Protein AF-A0A930T4P5-F1 (afdb_monomer_lite)

Sequence (93 aa):
MARRFYVIQFGSYWSLPKQQYLKLLQHGAVDSISHVDLKLYQAREVKKPPVQAKPIDLTDFEIEHYQMELEHFLKTGEQTGLDVAGYVSVFFE

Secondary structure (DSSP, 8-state):
---EEEEEETTEEEEEEHHHHHHHHHHHTTS--SS--GGGGT-EEESS--TT---EE-TT--HHHHHHHHHHHHHHSS----BSTT-SSSS--

Radius of gyration: 12.51 Å; chains: 1; bounding box: 33×29×26 Å

pLDDT: mean 82.19, std 15.03, range [34.0, 94.62]

Foldseek 3Di:
DFDWAWADDPNWIKIATLVLLLVQLVVQLVDFCCDDPCVVSVIDTDPDDPPPHLYEYCNPDHNVNSVVQNVVCVVPVHGPSHYVVPPPDDPDD

Structure (mmCIF, N/CA/C/O backbone):
data_AF-A0A930T4P5-F1
#
_entry.id   AF-A0A930T4P5-F1
#
loop_
_atom_site.group_PDB
_atom_site.id
_atom_site.type_symbol
_atom_site.label_atom_id
_atom_site.label_alt_id
_atom_site.label_comp_id
_atom_site.label_asym_id
_atom_site.label_entity_id
_atom_site.label_seq_id
_atom_site.pdbx_PDB_ins_code
_atom_site.Cartn_x
_atom_site.Cartn_y
_atom_site.Cartn_z
_atom_site.occupancy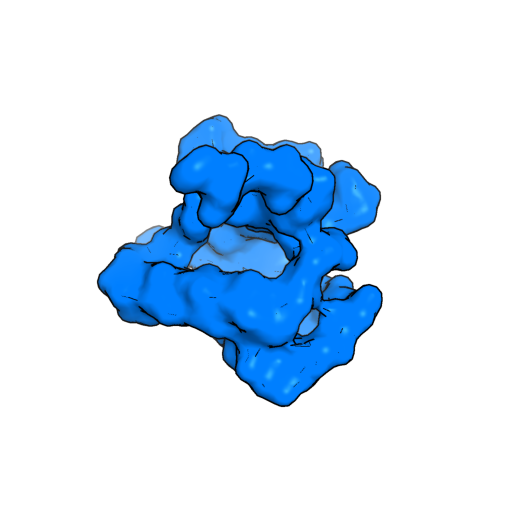
_atom_site.B_iso_or_equiv
_atom_site.auth_seq_id
_atom_site.auth_comp_id
_atom_site.auth_asym_id
_atom_site.auth_atom_id
_atom_site.pdbx_PDB_model_num
ATOM 1 N N . MET A 1 1 ? -9.888 14.856 8.183 1.00 48.88 1 MET A N 1
ATOM 2 C CA . MET A 1 1 ? -9.146 14.934 6.900 1.00 48.88 1 MET A CA 1
ATOM 3 C C . MET A 1 1 ? -9.233 13.593 6.189 1.00 48.88 1 MET A C 1
ATOM 5 O O . MET A 1 1 ? -9.141 12.570 6.856 1.00 48.88 1 MET A O 1
ATOM 9 N N . ALA A 1 2 ? -9.430 13.571 4.868 1.00 62.16 2 ALA A N 1
ATOM 10 C CA . ALA A 1 2 ? -9.383 12.323 4.107 1.00 62.16 2 ALA A CA 1
ATOM 11 C C . ALA A 1 2 ? -7.939 11.795 4.110 1.00 62.16 2 ALA A C 1
ATOM 13 O O . ALA A 1 2 ? -7.075 12.382 3.462 1.00 62.16 2 ALA A O 1
ATOM 14 N N . ARG A 1 3 ? -7.669 10.731 4.875 1.00 76.50 3 ARG A N 1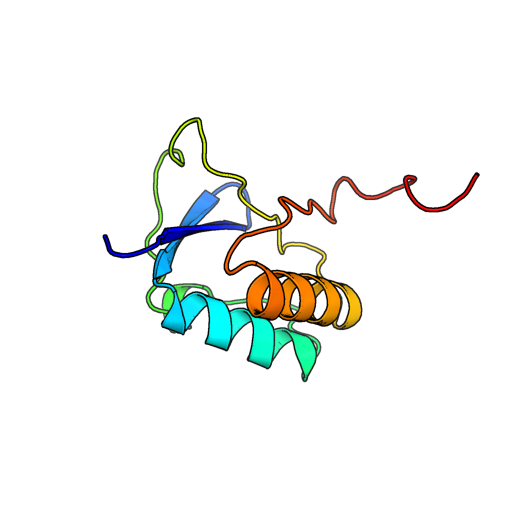
ATOM 15 C CA . ARG A 1 3 ? -6.342 10.103 4.936 1.00 76.50 3 ARG A CA 1
ATOM 16 C C . ARG A 1 3 ? -6.019 9.510 3.561 1.00 76.50 3 ARG A C 1
ATOM 18 O O . ARG A 1 3 ? -6.796 8.701 3.044 1.00 76.50 3 ARG A O 1
ATOM 25 N N . ARG A 1 4 ? -4.931 9.989 2.956 1.00 89.06 4 ARG A N 1
ATOM 26 C CA . ARG A 1 4 ? -4.420 9.543 1.658 1.00 89.06 4 ARG A CA 1
ATOM 27 C C . ARG A 1 4 ? -3.230 8.623 1.886 1.00 89.06 4 ARG A C 1
ATOM 29 O O . ARG A 1 4 ? -2.378 8.934 2.711 1.00 89.06 4 ARG A O 1
ATOM 36 N N . PHE A 1 5 ? -3.220 7.522 1.153 1.00 91.88 5 PHE A N 1
ATOM 37 C CA . PHE A 1 5 ? -2.182 6.498 1.159 1.00 91.88 5 PHE A CA 1
ATOM 38 C C . PHE A 1 5 ? -1.440 6.575 -0.160 1.00 91.88 5 PHE A C 1
ATOM 40 O O . PHE A 1 5 ? -2.056 6.910 -1.177 1.00 91.88 5 PHE A O 1
ATOM 47 N N . TYR A 1 6 ? -0.139 6.325 -0.133 1.00 92.06 6 TYR A N 1
ATOM 48 C CA . TYR A 1 6 ? 0.722 6.500 -1.288 1.00 92.06 6 TYR A CA 1
ATOM 49 C C . TYR A 1 6 ? 1.398 5.188 -1.654 1.00 92.06 6 TYR A C 1
ATOM 51 O O . TYR A 1 6 ? 1.900 4.476 -0.790 1.00 92.06 6 TYR A O 1
ATOM 59 N N . VAL A 1 7 ? 1.382 4.868 -2.938 1.00 89.94 7 VAL A N 1
ATOM 60 C CA . VAL A 1 7 ? 1.979 3.652 -3.489 1.00 89.94 7 VAL A CA 1
ATOM 61 C C . VAL A 1 7 ? 2.865 4.045 -4.662 1.00 89.94 7 VAL A C 1
ATOM 63 O O . VAL A 1 7 ? 2.510 4.947 -5.421 1.00 89.94 7 VAL A O 1
ATOM 66 N N . ILE A 1 8 ? 4.009 3.392 -4.798 1.00 88.81 8 ILE A N 1
ATOM 67 C CA . ILE A 1 8 ? 4.869 3.433 -5.973 1.00 88.81 8 ILE A CA 1
ATOM 68 C C . ILE A 1 8 ? 4.562 2.190 -6.797 1.00 88.81 8 ILE A C 1
ATOM 70 O O . ILE A 1 8 ? 4.451 1.087 -6.265 1.00 88.81 8 ILE A O 1
ATOM 74 N N . GLN A 1 9 ? 4.382 2.387 -8.097 1.00 80.56 9 GLN A N 1
ATOM 75 C CA . GLN A 1 9 ? 4.273 1.289 -9.043 1.00 80.56 9 GLN A CA 1
ATOM 76 C C . GLN A 1 9 ? 4.794 1.749 -10.400 1.00 80.56 9 GLN A C 1
ATOM 78 O O . GLN A 1 9 ? 4.372 2.800 -10.895 1.00 80.56 9 GLN A O 1
ATOM 83 N N . PHE A 1 10 ? 5.710 0.978 -10.989 1.00 76.31 10 PHE A N 1
ATOM 84 C CA . PHE A 1 10 ? 6.339 1.288 -12.281 1.00 76.31 10 PHE A CA 1
ATOM 85 C C . PHE A 1 10 ? 6.971 2.692 -12.338 1.00 76.31 10 PHE A C 1
ATOM 87 O O .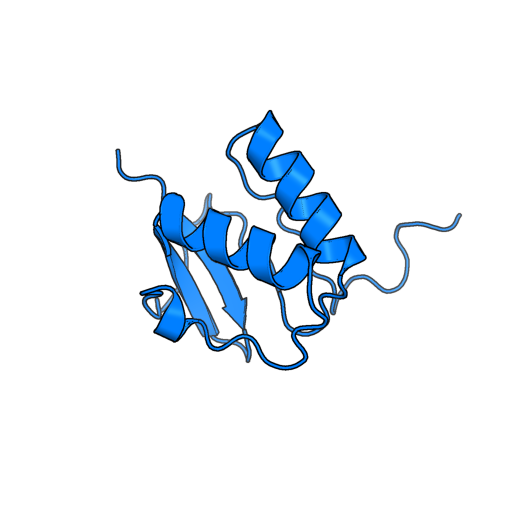 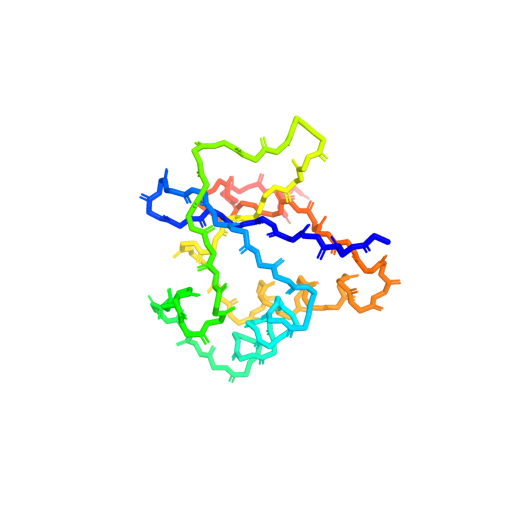PHE A 1 10 ? 6.926 3.368 -13.364 1.00 76.31 10 PHE A O 1
ATOM 94 N N . GLY A 1 11 ? 7.528 3.164 -11.217 1.00 76.88 11 GLY A N 1
ATOM 95 C CA . GLY A 1 11 ? 8.145 4.491 -11.116 1.00 76.88 11 GLY A CA 1
ATOM 96 C C . GLY A 1 11 ? 7.165 5.668 -11.006 1.00 76.88 11 GLY A C 1
ATOM 97 O O . GLY A 1 11 ? 7.610 6.813 -10.914 1.00 76.88 11 GLY A O 1
ATOM 98 N N . SER A 1 12 ? 5.853 5.414 -10.967 1.00 85.38 12 SER A N 1
ATOM 99 C CA . SER A 1 12 ? 4.825 6.432 -10.720 1.00 85.38 12 SER A CA 1
ATOM 100 C C . SER A 1 12 ? 4.312 6.369 -9.285 1.00 85.38 12 SER A C 1
ATOM 102 O O . SER A 1 12 ? 4.173 5.295 -8.699 1.00 85.38 12 SER A O 1
ATOM 104 N N . TYR A 1 13 ? 3.974 7.534 -8.727 1.00 89.94 13 TYR A N 1
ATOM 105 C CA . TYR A 1 13 ? 3.326 7.634 -7.423 1.00 89.94 13 TYR A CA 1
ATOM 106 C C . TYR A 1 13 ? 1.813 7.689 -7.573 1.00 89.94 13 TYR A C 1
ATOM 108 O O . TYR A 1 13 ? 1.270 8.432 -8.390 1.00 89.94 13 TYR A O 1
ATOM 116 N N . TRP A 1 14 ? 1.122 6.981 -6.697 1.00 92.56 14 TRP A N 1
ATOM 117 C CA . TRP A 1 14 ? -0.324 6.849 -6.704 1.00 92.56 14 TRP A CA 1
ATOM 118 C C . TRP A 1 14 ? -0.887 7.219 -5.347 1.00 92.56 14 TRP A C 1
ATOM 120 O O . TRP A 1 14 ? -0.314 6.883 -4.318 1.00 92.56 14 TRP A O 1
ATOM 130 N N . SER A 1 15 ? -2.021 7.913 -5.334 1.00 93.50 15 SER A N 1
ATOM 131 C CA . SER A 1 15 ? -2.735 8.281 -4.118 1.00 93.50 15 SER A CA 1
ATOM 132 C C . SER A 1 15 ? -4.069 7.554 -4.021 1.00 93.50 15 SER A C 1
ATOM 134 O O . SER A 1 15 ? -4.922 7.682 -4.903 1.00 93.50 15 SER A O 1
ATOM 136 N N . LEU A 1 16 ? -4.277 6.855 -2.906 1.00 94.00 16 LEU A N 1
ATOM 137 C CA . LEU A 1 16 ? -5.485 6.098 -2.606 1.00 94.00 16 LEU A CA 1
ATOM 138 C C . LEU A 1 16 ? -6.230 6.685 -1.394 1.00 94.00 16 LEU A C 1
ATOM 140 O O . LEU A 1 16 ? -5.611 7.092 -0.406 1.00 94.00 16 LEU A O 1
ATOM 144 N N . PRO A 1 17 ? -7.573 6.742 -1.422 1.00 93.38 17 PRO A N 1
ATOM 145 C CA . PRO A 1 17 ? -8.378 6.913 -0.213 1.00 93.38 17 PRO A CA 1
ATOM 146 C C . PRO A 1 17 ? -8.247 5.712 0.737 1.00 93.38 17 PRO A C 1
ATOM 148 O O . PRO A 1 17 ? -8.129 4.579 0.276 1.00 93.38 17 PRO A O 1
ATOM 151 N N . LYS A 1 18 ? -8.406 5.934 2.051 1.00 92.38 18 LYS A N 1
ATOM 152 C CA . LYS A 1 18 ? -8.343 4.886 3.096 1.00 92.38 18 LYS A CA 1
ATOM 153 C C . LYS A 1 18 ? -9.084 3.584 2.753 1.00 92.38 18 LYS A C 1
ATOM 155 O O . LYS A 1 18 ? -8.521 2.508 2.893 1.00 92.38 18 LYS A O 1
ATOM 160 N N . GLN A 1 19 ? -10.343 3.674 2.322 1.00 93.19 19 GLN A N 1
ATOM 161 C CA . GLN A 1 19 ? -11.148 2.483 2.016 1.00 93.19 19 GLN A CA 1
ATOM 162 C C . GLN A 1 19 ? -10.621 1.705 0.809 1.00 93.19 19 GLN A C 1
ATOM 164 O O . GLN A 1 19 ? -10.721 0.486 0.780 1.00 93.19 19 GLN A O 1
ATOM 169 N N . GLN A 1 20 ? -10.069 2.402 -0.182 1.00 94.62 20 GLN A N 1
ATOM 170 C CA . GLN A 1 20 ? -9.532 1.759 -1.377 1.00 94.62 20 GLN A CA 1
ATOM 171 C C . GLN A 1 20 ? -8.160 1.148 -1.110 1.00 94.62 20 GLN A C 1
ATOM 173 O O . GLN A 1 20 ? -7.866 0.072 -1.611 1.00 94.62 20 GLN A O 1
ATOM 178 N N . TYR A 1 21 ? -7.368 1.796 -0.254 1.00 94.19 21 TYR A N 1
ATOM 179 C CA . TYR A 1 21 ? -6.128 1.226 0.254 1.00 94.19 21 TYR A CA 1
ATOM 180 C C . TYR A 1 21 ? -6.377 -0.070 1.033 1.00 94.19 21 TYR A C 1
ATOM 182 O O . TYR A 1 21 ? -5.743 -1.078 0.761 1.00 94.19 21 TYR A O 1
ATOM 190 N N . LEU A 1 22 ? -7.376 -0.088 1.924 1.00 94.38 22 LEU A N 1
ATOM 191 C CA . LEU A 1 22 ? -7.763 -1.314 2.627 1.00 94.38 22 LEU A CA 1
ATOM 192 C C . LEU A 1 22 ? -8.144 -2.439 1.655 1.00 94.38 22 LEU A C 1
ATOM 194 O O . LEU A 1 22 ? -7.691 -3.564 1.826 1.00 94.38 22 LEU A O 1
ATOM 198 N N . LYS A 1 23 ? -8.955 -2.135 0.635 1.00 94.12 23 LYS A N 1
ATOM 199 C CA . LYS A 1 23 ? -9.354 -3.122 -0.378 1.00 94.12 23 LYS A CA 1
ATOM 200 C C . LYS A 1 23 ? -8.157 -3.682 -1.138 1.00 94.12 23 LYS A C 1
ATOM 202 O O . LYS A 1 23 ? -8.102 -4.885 -1.347 1.00 94.12 23 LYS A O 1
ATOM 207 N N . LEU A 1 24 ? -7.212 -2.822 -1.516 1.00 93.38 24 LEU A N 1
ATOM 208 C CA . LEU A 1 24 ? -5.971 -3.235 -2.163 1.00 93.38 24 LEU A CA 1
ATOM 209 C C . LEU A 1 24 ? -5.215 -4.252 -1.304 1.00 93.38 24 LEU A C 1
ATOM 211 O O . LEU A 1 24 ? -4.888 -5.333 -1.784 1.00 93.38 24 LEU A O 1
ATOM 215 N N . LEU A 1 25 ? -5.000 -3.927 -0.027 1.00 93.00 25 LEU A N 1
ATOM 216 C CA . LEU A 1 25 ? -4.280 -4.801 0.897 1.00 93.00 25 LEU A CA 1
ATOM 217 C C . LEU A 1 25 ? -5.019 -6.121 1.143 1.00 93.00 25 LEU A C 1
ATOM 219 O O . LEU A 1 25 ? -4.399 -7.175 1.158 1.00 93.00 25 LEU A O 1
ATOM 223 N N . GLN A 1 26 ? -6.344 -6.082 1.294 1.00 93.50 26 GLN A N 1
ATOM 224 C CA . GLN A 1 26 ? -7.159 -7.288 1.468 1.00 93.50 26 GLN A CA 1
ATOM 225 C C . GLN A 1 26 ? -7.131 -8.195 0.240 1.00 93.50 26 GLN A C 1
ATOM 227 O O . GLN A 1 26 ? -7.081 -9.408 0.394 1.00 93.50 26 GLN A O 1
ATOM 232 N N . HIS A 1 27 ? -7.166 -7.625 -0.965 1.00 92.38 27 HIS A N 1
ATOM 233 C CA . HIS A 1 27 ? -7.069 -8.414 -2.188 1.00 92.38 27 HIS A CA 1
ATOM 234 C C . HIS A 1 27 ? -5.686 -9.067 -2.314 1.00 92.38 27 HIS A C 1
ATOM 236 O O . HIS A 1 27 ? -5.612 -10.272 -2.533 1.00 92.38 27 HIS A O 1
ATOM 242 N N . GLY A 1 28 ? -4.605 -8.307 -2.108 1.00 90.19 28 GLY A N 1
ATOM 243 C CA . GLY A 1 28 ? -3.242 -8.848 -2.189 1.00 90.19 28 GLY A CA 1
ATOM 244 C C . GLY A 1 28 ? -2.893 -9.839 -1.072 1.00 90.19 28 GLY A C 1
ATOM 245 O O . GLY A 1 28 ? -2.053 -10.709 -1.257 1.00 90.19 28 GLY A O 1
ATOM 246 N N . ALA A 1 29 ? -3.563 -9.759 0.080 1.00 89.25 29 ALA A N 1
ATOM 247 C CA . ALA A 1 29 ? -3.370 -10.690 1.195 1.00 89.25 29 ALA A CA 1
ATOM 248 C C . ALA A 1 29 ? -4.060 -12.056 0.999 1.00 89.25 29 ALA A C 1
ATOM 250 O O . ALA A 1 29 ? -3.859 -12.958 1.816 1.00 89.25 29 ALA A O 1
ATOM 251 N N . VAL A 1 30 ? -4.902 -12.192 -0.032 1.00 87.19 30 VAL A N 1
ATOM 252 C CA . VAL A 1 30 ? -5.670 -13.413 -0.335 1.00 87.19 30 VAL A CA 1
ATOM 253 C C . VAL A 1 30 ? -5.224 -14.049 -1.648 1.00 87.19 30 VAL A C 1
ATOM 255 O O . VAL A 1 30 ? -5.292 -15.269 -1.773 1.00 87.19 30 VAL A O 1
ATOM 258 N N . ASP A 1 31 ? -4.769 -13.247 -2.610 1.00 79.94 31 ASP A N 1
ATOM 259 C CA . ASP A 1 31 ? -4.370 -13.723 -3.931 1.00 79.94 31 ASP A CA 1
ATOM 260 C C . ASP A 1 31 ? -2.994 -13.182 -4.327 1.00 79.94 31 ASP A C 1
ATOM 262 O O . ASP A 1 31 ? -2.624 -12.059 -3.976 1.00 79.94 31 ASP A O 1
ATOM 266 N N . SER A 1 32 ? -2.237 -13.976 -5.084 1.00 68.50 32 SER A N 1
ATOM 267 C CA . SER A 1 32 ? -0.950 -13.549 -5.629 1.00 68.50 32 SER A CA 1
ATOM 268 C C . SER A 1 32 ? -1.211 -12.589 -6.786 1.00 68.50 32 SER A C 1
ATOM 270 O O . SER A 1 32 ? -1.428 -12.985 -7.933 1.00 68.50 32 SER A O 1
ATOM 272 N N . ILE A 1 33 ? -1.236 -11.292 -6.480 1.00 67.94 33 ILE A N 1
ATOM 273 C CA . ILE A 1 33 ? -1.445 -10.258 -7.490 1.00 67.94 33 ILE A CA 1
ATOM 274 C C . ILE A 1 33 ? -0.106 -9.956 -8.164 1.00 67.94 33 ILE A C 1
ATOM 276 O O . ILE A 1 33 ? 0.618 -9.052 -7.761 1.00 67.94 33 ILE A O 1
ATOM 280 N N . SER A 1 34 ? 0.192 -10.671 -9.249 1.00 64.62 34 SER A N 1
ATOM 281 C CA . SER A 1 34 ? 1.374 -10.412 -10.086 1.00 64.62 34 SER A CA 1
ATOM 282 C C . SER A 1 34 ? 1.310 -9.072 -10.839 1.00 64.62 34 SER A C 1
ATOM 284 O O . SER A 1 34 ? 2.304 -8.618 -11.406 1.00 64.62 34 SER A O 1
ATOM 286 N N . HIS A 1 35 ? 0.128 -8.446 -10.903 1.00 69.56 35 HIS A N 1
ATOM 287 C CA . HIS A 1 35 ? -0.082 -7.122 -11.487 1.00 69.56 35 HIS A CA 1
ATOM 288 C C . HIS A 1 35 ? -1.238 -6.391 -10.800 1.00 69.56 35 HIS A C 1
ATOM 290 O O . HIS A 1 35 ? -2.413 -6.674 -11.041 1.00 69.56 35 HIS A O 1
ATOM 296 N N . VAL A 1 36 ? -0.917 -5.423 -9.942 1.00 79.69 36 VAL A N 1
ATOM 297 C CA . VAL A 1 36 ? -1.931 -4.577 -9.305 1.00 79.69 36 VAL A CA 1
ATOM 298 C C . VAL A 1 36 ? -2.363 -3.490 -10.284 1.00 79.69 36 VAL A C 1
ATOM 300 O O . VAL A 1 36 ? -1.607 -2.558 -10.532 1.00 79.69 36 VAL A O 1
ATOM 303 N N . ASP A 1 37 ? -3.585 -3.536 -10.810 1.00 87.06 37 ASP A N 1
ATOM 304 C CA . ASP A 1 37 ? -4.142 -2.355 -11.481 1.00 87.06 37 ASP A CA 1
ATOM 305 C C . ASP A 1 37 ? -4.704 -1.374 -10.441 1.00 87.06 37 ASP A C 1
ATOM 307 O O . ASP A 1 37 ? -5.843 -1.491 -9.976 1.00 87.06 37 ASP A O 1
ATOM 311 N N . LEU A 1 38 ? -3.900 -0.371 -10.077 1.00 88.88 38 LEU A N 1
ATOM 312 C CA . LEU A 1 38 ? -4.277 0.659 -9.106 1.00 88.88 38 LEU A CA 1
ATOM 313 C C . LEU A 1 38 ? -5.497 1.491 -9.544 1.00 88.88 38 LEU A C 1
ATOM 315 O O . LEU A 1 38 ? -6.188 2.065 -8.693 1.00 88.88 38 LEU A O 1
ATOM 319 N N . LYS A 1 39 ? -5.839 1.523 -10.839 1.00 87.81 39 LYS A N 1
ATOM 320 C CA . LYS A 1 39 ? -7.030 2.238 -11.328 1.00 87.81 39 LYS A CA 1
ATOM 321 C C . LYS A 1 39 ? -8.326 1.606 -10.821 1.00 87.81 39 LYS A C 1
ATOM 323 O O . LYS A 1 39 ? -9.282 2.340 -10.561 1.00 87.81 39 LYS A O 1
ATOM 328 N N . LEU A 1 40 ? -8.345 0.289 -10.582 1.00 89.75 40 LEU A N 1
ATOM 329 C CA . LEU A 1 40 ? -9.495 -0.422 -9.995 1.00 89.75 40 LEU A CA 1
ATOM 330 C C . LEU A 1 40 ? -9.839 0.087 -8.588 1.00 89.75 40 LEU A C 1
ATOM 332 O O . LEU A 1 40 ? -10.995 0.054 -8.165 1.00 89.75 40 LEU A O 1
ATOM 336 N N . TYR A 1 41 ? -8.848 0.637 -7.887 1.00 90.81 41 TYR A N 1
ATOM 337 C CA . TYR A 1 41 ? -8.969 1.166 -6.531 1.00 90.81 41 TYR A CA 1
ATOM 338 C C . TYR A 1 41 ? -9.179 2.685 -6.512 1.00 90.81 41 TYR A C 1
ATOM 340 O O . TYR A 1 41 ? -8.956 3.341 -5.495 1.00 90.81 41 TYR A O 1
ATOM 348 N N . GLN A 1 42 ? -9.603 3.282 -7.632 1.00 90.44 42 GLN A N 1
ATOM 349 C CA . GLN A 1 42 ? -9.785 4.735 -7.757 1.00 90.44 42 GLN A CA 1
ATOM 350 C C . GLN A 1 42 ? -8.513 5.520 -7.382 1.00 90.44 42 GLN A C 1
ATOM 352 O O . GLN A 1 42 ? -8.593 6.660 -6.902 1.00 90.44 42 GLN A O 1
ATOM 357 N N . ALA A 1 43 ? -7.342 4.898 -7.558 1.00 91.38 43 ALA A N 1
ATOM 358 C CA . ALA A 1 43 ? -6.075 5.553 -7.314 1.00 91.38 43 ALA A CA 1
ATOM 359 C C . ALA A 1 43 ? -5.885 6.688 -8.321 1.00 91.38 43 ALA A C 1
ATOM 361 O O . ALA A 1 43 ? -6.318 6.618 -9.473 1.00 91.38 43 ALA A O 1
ATOM 362 N N . ARG A 1 44 ? -5.234 7.756 -7.872 1.00 92.31 44 ARG A N 1
ATOM 363 C CA . ARG A 1 44 ? -4.871 8.885 -8.728 1.00 92.31 44 ARG A CA 1
ATOM 364 C C . ARG A 1 44 ? -3.368 8.966 -8.818 1.00 92.31 44 ARG A C 1
ATOM 366 O O . ARG A 1 44 ? -2.715 9.033 -7.780 1.00 92.31 44 ARG A O 1
ATOM 373 N N . GLU A 1 45 ? -2.847 9.003 -10.031 1.00 91.88 45 GLU A N 1
ATOM 374 C CA . GLU A 1 45 ? -1.438 9.294 -10.241 1.00 91.88 45 GLU A CA 1
ATOM 375 C C . GLU A 1 45 ? -1.130 10.710 -9.738 1.00 91.88 45 GLU A C 1
ATOM 377 O O . GLU A 1 45 ? -1.899 11.657 -9.947 1.00 91.88 45 GLU A O 1
ATOM 382 N N . VAL A 1 46 ? -0.024 10.852 -9.021 1.00 90.38 46 VAL A N 1
ATOM 383 C CA . VAL A 1 46 ? 0.458 12.118 -8.477 1.00 90.38 46 VAL A CA 1
ATOM 384 C C . VAL A 1 46 ? 1.913 12.301 -8.875 1.00 90.38 46 VAL A C 1
ATOM 386 O O . VAL A 1 46 ? 2.685 11.354 -8.914 1.00 90.38 46 VAL A O 1
ATOM 389 N N . LYS A 1 47 ? 2.316 13.544 -9.153 1.00 85.69 47 LYS A N 1
ATOM 390 C CA . LYS A 1 47 ? 3.694 13.826 -9.587 1.00 85.69 47 LYS A CA 1
ATOM 391 C C . LYS A 1 47 ? 4.723 13.477 -8.512 1.00 85.69 47 LYS A C 1
ATOM 393 O O . LYS A 1 47 ? 5.771 12.932 -8.824 1.00 85.69 47 LYS A O 1
ATOM 398 N N . LYS A 1 48 ? 4.430 13.843 -7.262 1.00 82.31 48 LYS A N 1
ATOM 399 C CA . LYS A 1 48 ? 5.222 13.524 -6.070 1.00 82.31 48 LYS A CA 1
ATOM 400 C C . LYS A 1 48 ? 4.287 13.454 -4.860 1.00 82.31 48 LYS A C 1
ATOM 402 O O . LYS A 1 48 ? 3.368 14.278 -4.777 1.00 82.31 48 LYS A O 1
ATOM 407 N N . PRO A 1 49 ? 4.488 12.507 -3.933 1.00 81.94 49 PRO A N 1
ATOM 408 C CA . PRO A 1 49 ? 3.746 12.481 -2.686 1.00 81.94 49 PRO A CA 1
ATOM 409 C C . PRO A 1 49 ? 4.212 13.639 -1.776 1.00 81.94 49 PRO A C 1
ATOM 411 O O . PRO A 1 49 ? 5.278 14.219 -2.004 1.00 81.94 49 PRO A O 1
ATOM 414 N N . PRO A 1 50 ? 3.428 14.023 -0.753 1.00 82.88 50 PRO A N 1
ATOM 415 C CA . PRO A 1 50 ? 3.868 14.980 0.262 1.00 82.88 50 PRO A CA 1
ATOM 416 C C . PRO A 1 50 ? 5.176 14.533 0.926 1.00 82.88 50 PRO A C 1
ATOM 418 O O . PRO A 1 50 ? 5.380 13.342 1.123 1.00 82.88 50 PRO A O 1
ATOM 421 N N . VAL A 1 51 ? 6.019 15.479 1.354 1.00 78.94 51 VAL A N 1
ATOM 422 C CA . VAL A 1 51 ? 7.341 15.197 1.962 1.00 78.94 51 VAL A CA 1
ATOM 423 C C . VAL A 1 51 ? 7.261 14.253 3.173 1.00 78.94 51 VAL A C 1
ATOM 425 O O . VAL A 1 51 ? 8.192 13.506 3.438 1.00 78.94 51 VAL A O 1
ATOM 428 N N . GLN A 1 52 ? 6.146 14.274 3.904 1.00 80.69 52 GLN A N 1
ATOM 429 C CA . GLN A 1 52 ? 5.930 13.443 5.094 1.00 80.69 52 GLN A CA 1
ATOM 430 C C . GLN A 1 52 ? 5.263 12.091 4.792 1.00 80.69 52 GLN A C 1
ATOM 432 O O . GLN A 1 52 ? 5.057 11.294 5.705 1.00 80.69 52 GLN A O 1
ATOM 437 N N . ALA A 1 53 ? 4.860 11.840 3.546 1.00 81.06 53 ALA A N 1
ATOM 438 C CA . ALA A 1 53 ? 4.247 10.574 3.176 1.00 81.06 53 ALA A CA 1
ATOM 439 C C . ALA A 1 53 ? 5.308 9.472 3.083 1.00 81.06 53 ALA A C 1
ATOM 441 O O . ALA A 1 53 ? 6.400 9.698 2.569 1.00 81.06 53 ALA A O 1
ATOM 442 N N . LYS A 1 54 ? 4.948 8.272 3.541 1.00 85.94 54 LYS A N 1
ATOM 443 C CA . LYS A 1 54 ? 5.749 7.054 3.410 1.00 85.94 54 LYS A CA 1
ATOM 444 C C . LYS A 1 54 ? 5.129 6.173 2.325 1.00 85.94 54 LYS A C 1
ATOM 446 O O . LYS A 1 54 ? 4.269 5.354 2.651 1.00 85.94 54 LYS A O 1
ATOM 451 N N . PRO A 1 55 ? 5.448 6.408 1.040 1.00 87.38 55 PRO A N 1
ATOM 452 C CA . PRO A 1 55 ? 4.945 5.548 -0.014 1.00 87.38 55 PRO A CA 1
ATOM 453 C C . PRO A 1 55 ? 5.500 4.130 0.152 1.00 87.38 55 PRO A C 1
ATOM 455 O O . PRO A 1 55 ? 6.620 3.968 0.627 1.00 87.38 55 PRO A O 1
ATOM 458 N N . ILE A 1 56 ? 4.718 3.132 -0.248 1.00 88.56 56 ILE A N 1
ATOM 459 C CA . ILE A 1 56 ? 5.162 1.732 -0.328 1.00 88.56 56 ILE A CA 1
ATOM 460 C C . ILE A 1 56 ? 5.352 1.332 -1.789 1.00 88.56 56 ILE A C 1
ATOM 462 O O . ILE A 1 56 ? 4.600 1.818 -2.634 1.00 88.56 56 ILE A O 1
ATOM 466 N N . ASP A 1 57 ? 6.310 0.463 -2.092 1.00 86.94 57 ASP A N 1
ATOM 467 C CA . ASP A 1 57 ? 6.475 -0.101 -3.437 1.00 86.94 57 ASP A CA 1
ATOM 468 C C . ASP A 1 57 ? 5.869 -1.505 -3.494 1.00 86.94 57 ASP A C 1
ATOM 470 O O . ASP A 1 57 ? 6.276 -2.390 -2.745 1.00 86.94 57 ASP A O 1
ATOM 474 N N . LEU A 1 58 ? 4.879 -1.692 -4.372 1.00 85.75 58 LEU A N 1
ATOM 475 C CA . LEU A 1 58 ? 4.170 -2.965 -4.543 1.00 85.75 58 LEU A CA 1
ATOM 476 C C . LEU A 1 58 ? 4.727 -3.832 -5.678 1.00 85.75 58 LEU A C 1
ATOM 478 O O . LEU A 1 58 ? 4.149 -4.880 -5.959 1.00 85.75 58 LEU A O 1
ATOM 482 N N . THR A 1 59 ? 5.787 -3.401 -6.366 1.00 82.38 59 THR A N 1
ATOM 483 C CA . THR A 1 59 ? 6.274 -4.051 -7.597 1.00 82.38 59 THR A CA 1
ATOM 484 C C . THR A 1 59 ? 6.601 -5.534 -7.391 1.00 82.38 59 THR A C 1
ATOM 486 O O . THR A 1 59 ? 6.254 -6.338 -8.251 1.00 82.38 59 THR A O 1
ATOM 489 N N . ASP A 1 60 ? 7.140 -5.894 -6.223 1.00 80.94 60 ASP A N 1
ATOM 490 C CA . ASP A 1 60 ? 7.541 -7.265 -5.872 1.00 80.94 60 ASP A CA 1
ATOM 491 C C . ASP A 1 60 ? 6.790 -7.813 -4.640 1.00 80.94 60 ASP A C 1
ATOM 493 O O . ASP A 1 60 ? 7.248 -8.729 -3.961 1.00 80.94 60 ASP A O 1
ATOM 497 N N . PHE A 1 61 ? 5.627 -7.243 -4.306 1.00 85.00 61 PHE A N 1
ATOM 498 C CA . PHE A 1 61 ? 4.851 -7.685 -3.146 1.00 85.00 61 PHE A CA 1
ATOM 499 C C . PHE A 1 61 ? 4.279 -9.102 -3.341 1.00 85.00 61 PHE A C 1
ATOM 501 O O . PHE A 1 61 ? 3.352 -9.320 -4.122 1.00 85.00 61 PHE A O 1
ATOM 508 N N . GLU A 1 62 ? 4.775 -10.048 -2.548 1.00 87.62 62 GLU A N 1
ATOM 509 C CA . GLU A 1 62 ? 4.129 -11.349 -2.306 1.00 87.62 62 GLU A CA 1
ATOM 510 C C . GLU A 1 62 ? 2.962 -11.241 -1.301 1.00 87.62 62 GLU A C 1
ATOM 512 O O . GLU A 1 62 ? 2.761 -10.205 -0.656 1.00 87.62 62 GLU A O 1
ATOM 517 N N . ILE A 1 63 ? 2.191 -12.322 -1.144 1.00 89.50 63 ILE A N 1
ATOM 518 C CA . ILE A 1 63 ? 1.013 -12.380 -0.258 1.00 89.50 63 ILE A CA 1
ATOM 519 C C . ILE A 1 63 ? 1.386 -11.993 1.181 1.00 89.50 63 ILE A C 1
ATOM 521 O O . ILE A 1 63 ? 0.668 -11.238 1.838 1.00 89.50 63 ILE A O 1
ATOM 525 N N . GLU A 1 64 ? 2.534 -12.461 1.658 1.00 89.56 64 GLU A N 1
ATOM 526 C CA . GLU A 1 64 ? 3.082 -12.203 2.986 1.00 89.56 64 GLU A CA 1
ATOM 527 C C . GLU A 1 64 ? 3.327 -10.705 3.203 1.00 89.56 64 GLU A C 1
ATOM 529 O O . GLU A 1 64 ? 2.962 -10.159 4.245 1.00 89.56 64 GLU A O 1
ATOM 534 N N . HIS A 1 65 ? 3.859 -10.008 2.195 1.00 90.38 65 HIS A N 1
ATOM 535 C CA . HIS A 1 65 ? 4.081 -8.563 2.250 1.00 90.38 65 HIS A CA 1
ATOM 536 C C . HIS A 1 65 ? 2.753 -7.804 2.367 1.00 90.38 65 HIS A C 1
ATOM 538 O O . HIS A 1 65 ? 2.625 -6.889 3.188 1.00 90.38 65 HIS A O 1
ATOM 544 N N . TYR A 1 66 ? 1.726 -8.221 1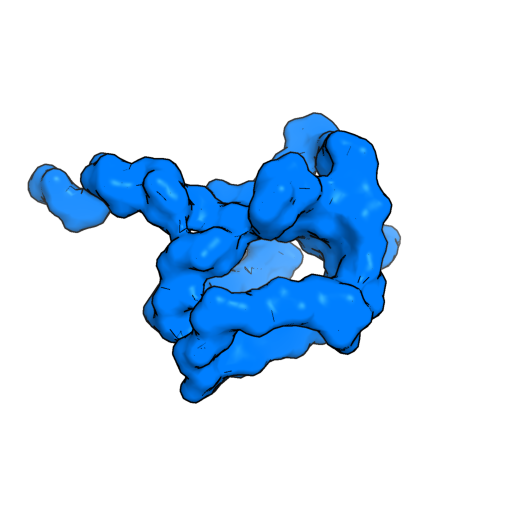.616 1.00 91.25 66 TYR A N 1
ATOM 545 C CA . TYR A 1 66 ? 0.380 -7.662 1.760 1.00 91.25 66 TYR A CA 1
ATOM 546 C C . TYR A 1 66 ? -0.220 -7.934 3.136 1.00 91.25 66 TYR A C 1
ATOM 548 O O . TYR A 1 66 ? -0.841 -7.038 3.706 1.00 91.25 66 TYR A O 1
ATOM 556 N N . GLN A 1 67 ? -0.041 -9.135 3.686 1.00 91.81 67 GLN A N 1
ATOM 557 C CA . GLN A 1 67 ? -0.537 -9.489 5.018 1.00 91.81 67 GLN A CA 1
ATOM 558 C C . GLN A 1 67 ? 0.134 -8.654 6.112 1.00 91.81 67 GLN A C 1
ATOM 560 O O . GLN A 1 67 ? -0.561 -8.120 6.977 1.00 91.81 67 GLN A O 1
ATOM 565 N N . MET A 1 68 ? 1.455 -8.474 6.042 1.00 91.69 68 MET A N 1
ATOM 566 C CA . MET A 1 68 ? 2.208 -7.636 6.979 1.00 91.69 68 MET A CA 1
ATOM 567 C C . MET A 1 68 ? 1.755 -6.173 6.924 1.00 91.69 68 MET A C 1
ATOM 569 O O . MET A 1 68 ? 1.484 -5.562 7.962 1.00 91.69 68 MET A O 1
ATOM 573 N N . GLU A 1 69 ? 1.625 -5.609 5.720 1.00 92.31 69 GLU A N 1
ATOM 574 C CA . GLU A 1 69 ? 1.152 -4.234 5.540 1.00 92.31 69 GLU A CA 1
ATOM 575 C C . GLU A 1 69 ? -0.312 -4.080 5.978 1.00 92.31 69 GLU A C 1
ATOM 577 O O . GLU A 1 69 ? -0.663 -3.092 6.624 1.00 92.31 69 GLU A O 1
ATOM 582 N N . LEU A 1 70 ? -1.168 -5.069 5.698 1.00 93.50 70 LEU A N 1
ATOM 583 C CA . LEU A 1 70 ? -2.560 -5.098 6.150 1.00 93.50 70 LEU A CA 1
ATOM 584 C C . LEU A 1 70 ? -2.652 -5.113 7.675 1.00 93.50 70 LEU A C 1
ATOM 586 O O . LEU A 1 70 ? -3.413 -4.333 8.248 1.00 93.50 70 LEU A O 1
ATOM 590 N N . GLU A 1 71 ? -1.876 -5.964 8.341 1.00 94.50 71 GLU A N 1
ATOM 591 C CA . GLU A 1 71 ? -1.843 -6.040 9.799 1.00 94.50 71 GLU A CA 1
ATOM 592 C C . GLU A 1 71 ? -1.371 -4.716 10.411 1.00 94.50 71 GLU A C 1
ATOM 594 O O . GLU A 1 71 ? -2.014 -4.193 11.329 1.00 94.50 71 GLU A O 1
ATOM 599 N N . HIS A 1 72 ? -0.290 -4.135 9.881 1.00 92.44 72 HIS A N 1
ATOM 600 C CA . HIS A 1 72 ? 0.189 -2.824 10.311 1.00 92.44 72 HIS A CA 1
ATOM 601 C C . HIS A 1 72 ? -0.896 -1.757 10.135 1.00 92.44 72 HIS A C 1
ATOM 603 O O . HIS A 1 72 ? -1.235 -1.046 11.084 1.00 92.44 72 HIS A O 1
ATOM 609 N N . PHE A 1 73 ? -1.495 -1.689 8.947 1.00 92.94 73 PHE A N 1
ATOM 610 C CA . PHE A 1 73 ? -2.531 -0.722 8.616 1.00 92.94 73 PHE A CA 1
ATOM 611 C C . PHE A 1 73 ? -3.770 -0.856 9.512 1.00 92.94 73 PHE A C 1
ATOM 613 O O . PHE A 1 73 ? -4.337 0.154 9.933 1.00 92.94 73 PHE A O 1
ATOM 620 N N . LEU A 1 74 ? -4.196 -2.074 9.855 1.00 93.38 74 LEU A N 1
ATOM 621 C CA . LEU A 1 74 ? -5.322 -2.288 10.769 1.00 93.38 74 LEU A CA 1
ATOM 622 C C . LEU A 1 74 ? -5.002 -1.841 12.204 1.00 93.38 74 LEU A C 1
ATOM 624 O O . LEU A 1 74 ? -5.893 -1.331 12.885 1.00 93.38 74 LEU A O 1
ATOM 628 N N . LYS A 1 75 ? -3.747 -1.979 12.650 1.00 93.81 75 LYS A N 1
ATOM 629 C CA . LYS A 1 75 ? -3.300 -1.573 13.995 1.00 93.81 75 LYS A CA 1
ATOM 630 C C . LYS A 1 75 ? -3.085 -0.065 14.133 1.00 93.81 75 LYS A C 1
ATOM 632 O O . LYS A 1 75 ? -3.489 0.521 15.133 1.00 93.81 75 LYS A O 1
ATOM 637 N N . THR A 1 76 ? -2.432 0.565 13.159 1.00 90.19 76 THR A N 1
ATOM 638 C CA . THR A 1 76 ? -1.947 1.958 13.261 1.00 90.19 76 THR A CA 1
ATOM 639 C C . THR A 1 76 ? -2.748 2.928 12.389 1.00 90.19 76 THR A C 1
ATOM 641 O O . THR A 1 76 ? -2.777 4.143 12.613 1.00 90.19 76 THR A O 1
ATOM 644 N N . GLY A 1 77 ? -3.427 2.406 11.368 1.00 89.75 77 GLY A N 1
ATOM 645 C CA . GLY A 1 77 ? -4.035 3.194 10.306 1.00 89.75 77 GLY A CA 1
ATOM 646 C C . GLY A 1 77 ? -3.023 3.863 9.375 1.00 89.75 77 GLY A C 1
ATOM 647 O O . GLY A 1 77 ? -3.448 4.744 8.621 1.00 89.75 77 GLY A O 1
ATOM 648 N N . GLU A 1 78 ? -1.734 3.526 9.457 1.00 89.56 78 GLU A N 1
ATOM 649 C CA . GLU A 1 78 ? -0.625 4.127 8.700 1.00 89.56 78 GLU A CA 1
ATOM 650 C C . GLU A 1 78 ? -0.031 3.149 7.675 1.00 89.56 78 GLU A C 1
ATOM 652 O O . GLU A 1 78 ? -0.504 2.022 7.559 1.00 89.56 78 GLU A O 1
ATOM 657 N N . GLN A 1 79 ? 0.973 3.610 6.921 1.00 88.50 79 GLN A N 1
ATOM 658 C CA . GLN A 1 79 ? 1.774 2.778 6.018 1.00 88.50 79 GLN A CA 1
ATOM 659 C C . GLN A 1 79 ? 3.134 2.494 6.640 1.00 88.50 79 GLN A C 1
ATOM 661 O O . GLN A 1 79 ? 3.716 3.387 7.269 1.00 88.50 79 GLN A O 1
ATOM 666 N N . THR A 1 80 ? 3.677 1.304 6.399 1.00 85.50 80 THR A N 1
ATOM 667 C CA . THR A 1 80 ? 5.039 0.970 6.844 1.00 85.50 80 THR A CA 1
ATOM 668 C C . THR A 1 80 ? 6.114 1.750 6.083 1.00 85.50 80 THR A C 1
ATOM 670 O O . THR A 1 80 ? 7.136 2.108 6.668 1.00 85.50 80 THR A O 1
ATOM 673 N N . GLY A 1 81 ? 5.872 2.066 4.805 1.00 81.75 81 GLY A N 1
ATOM 674 C CA . GLY A 1 81 ? 6.910 2.539 3.882 1.00 81.75 81 GLY A CA 1
ATOM 675 C C . GLY A 1 81 ? 7.781 1.407 3.323 1.00 81.75 81 GLY A C 1
ATOM 676 O O . GLY A 1 81 ? 8.895 1.677 2.891 1.00 81.75 81 GLY A O 1
ATOM 677 N N . LEU A 1 82 ? 7.303 0.156 3.386 1.00 79.06 82 LEU A N 1
ATOM 678 C CA . LEU A 1 82 ? 7.988 -1.020 2.856 1.00 79.06 82 LEU A CA 1
ATOM 679 C C . LEU A 1 82 ? 8.261 -0.879 1.348 1.00 79.06 82 LEU A C 1
ATOM 681 O O . LEU A 1 82 ? 7.354 -0.596 0.563 1.00 79.06 82 LEU A O 1
ATOM 685 N N . ASP A 1 83 ? 9.514 -1.109 0.969 1.00 72.69 83 ASP A N 1
ATOM 686 C CA . ASP A 1 83 ? 9.992 -1.202 -0.410 1.00 72.69 83 ASP A CA 1
ATOM 687 C C . ASP A 1 83 ? 10.554 -2.612 -0.607 1.00 72.69 83 ASP A C 1
ATOM 689 O O . ASP A 1 83 ? 11.625 -2.916 -0.081 1.00 72.69 83 ASP A O 1
ATOM 693 N N . VAL A 1 84 ? 9.801 -3.479 -1.298 1.00 70.50 84 VAL A N 1
ATOM 694 C CA . VAL A 1 84 ? 10.179 -4.892 -1.492 1.00 70.50 84 VAL A CA 1
ATOM 695 C C . VAL A 1 84 ? 11.285 -5.051 -2.537 1.00 70.50 84 VAL A C 1
ATOM 697 O O . VAL A 1 84 ? 12.171 -5.886 -2.364 1.00 70.50 84 VAL A O 1
ATOM 700 N N . ALA A 1 85 ? 11.315 -4.192 -3.559 1.00 64.62 85 ALA A N 1
ATOM 701 C CA . ALA A 1 85 ? 12.375 -4.189 -4.568 1.00 64.62 85 ALA A CA 1
ATOM 702 C C . ALA A 1 85 ? 13.745 -3.844 -3.947 1.00 64.62 85 ALA A C 1
ATOM 704 O O . ALA A 1 85 ? 14.783 -4.355 -4.371 1.00 64.62 85 ALA A O 1
ATOM 705 N N . GLY A 1 86 ? 13.749 -3.012 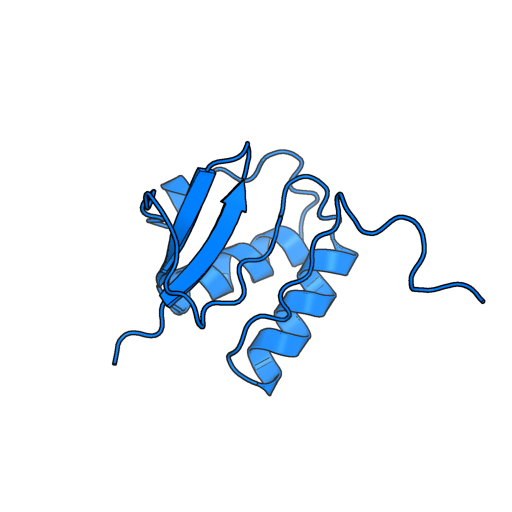-2.899 1.00 53.22 86 GLY A N 1
ATOM 706 C CA . GLY A 1 86 ? 14.921 -2.707 -2.071 1.00 53.22 86 GLY A CA 1
ATOM 707 C C . GLY A 1 86 ? 15.215 -3.716 -0.952 1.00 53.22 86 GLY A C 1
ATOM 708 O O . GLY A 1 86 ? 16.202 -3.557 -0.236 1.00 53.22 86 GLY A O 1
ATOM 709 N N . TYR A 1 87 ? 14.390 -4.751 -0.780 1.00 52.59 87 TYR A N 1
ATOM 710 C CA . TYR A 1 87 ? 14.371 -5.627 0.399 1.00 52.59 87 TYR A CA 1
ATOM 711 C C . TYR A 1 87 ? 15.266 -6.866 0.286 1.00 52.59 87 TYR A C 1
ATOM 713 O O . TYR A 1 87 ? 15.037 -7.889 0.935 1.00 52.59 87 TYR A O 1
ATOM 721 N N . VAL A 1 88 ? 16.335 -6.778 -0.506 1.00 42.59 88 VAL A N 1
ATOM 722 C CA . VAL A 1 88 ? 17.443 -7.730 -0.410 1.00 42.59 88 VAL A CA 1
ATOM 723 C C . VAL A 1 88 ? 18.273 -7.333 0.820 1.00 42.59 88 VAL A C 1
ATOM 725 O O . VAL A 1 88 ? 19.053 -6.388 0.763 1.00 42.59 88 VAL A O 1
ATOM 728 N N . SER A 1 89 ? 18.089 -8.066 1.925 1.00 38.59 89 SER A N 1
ATOM 729 C CA . SER A 1 89 ? 18.901 -8.047 3.164 1.00 38.59 89 SER A CA 1
ATOM 730 C C . SER A 1 89 ? 18.526 -7.060 4.284 1.00 38.59 89 SER A C 1
ATOM 732 O O . SER A 1 89 ? 19.346 -6.234 4.677 1.00 38.59 89 SER A O 1
ATOM 734 N N . VAL A 1 90 ? 17.347 -7.206 4.907 1.00 42.47 90 VAL A N 1
ATOM 735 C CA . VAL A 1 90 ? 17.111 -6.628 6.259 1.00 42.47 90 VAL A CA 1
ATOM 736 C C . VAL A 1 90 ? 16.610 -7.653 7.298 1.00 42.47 90 VAL A C 1
ATOM 738 O O . VAL A 1 90 ? 16.493 -7.319 8.471 1.00 42.47 90 VAL A O 1
ATOM 741 N N . PHE A 1 91 ? 16.380 -8.923 6.931 1.00 38.62 91 PHE A N 1
ATOM 742 C CA . PHE A 1 91 ? 15.912 -9.952 7.885 1.00 38.62 91 PHE A CA 1
ATOM 743 C C . PHE A 1 91 ? 16.881 -11.103 8.198 1.00 38.62 91 PHE A C 1
ATOM 745 O O . PHE A 1 91 ? 16.489 -12.013 8.921 1.00 38.62 91 PHE A O 1
ATOM 752 N N . PHE A 1 92 ? 18.139 -11.057 7.747 1.00 34.00 92 PHE A N 1
ATOM 753 C CA . PHE A 1 92 ? 19.167 -11.992 8.224 1.00 34.00 92 PHE A CA 1
ATOM 754 C C . PHE A 1 92 ? 20.513 -11.287 8.436 1.00 34.00 92 PHE A C 1
ATOM 756 O O . PHE A 1 92 ? 21.292 -11.130 7.498 1.00 34.00 92 PHE A O 1
ATOM 763 N N . GLU A 1 93 ? 20.768 -10.889 9.683 1.00 34.06 93 GLU A N 1
ATOM 764 C CA . GLU A 1 93 ? 21.987 -11.290 10.403 1.00 34.06 93 GLU A CA 1
ATOM 765 C C . GLU A 1 93 ? 21.567 -12.187 11.573 1.00 34.06 93 GLU A C 1
ATOM 767 O O . GLU A 1 93 ? 20.538 -11.862 12.213 1.00 34.06 93 GLU A O 1
#